Protein AF-A0A536UUT4-F1 (afdb_monomer)

Sequence (85 aa):
MEKLALVAQIQAYTGIGIGLMIGLGALGACIGVGIMCSRFLEGAARQPEMIPALQAKVFLLLGLIDASFIIGLGPEVNGCQTTLR

Foldseek 3Di:
DVVVVVVVVVLVVLVVVLVVVLVVLVVVLVVVLVVLVVVLVVVCVVDVPCNVVSVVVSVVVNVVSVVVSCVSVVVSVVVSPVVVD

Mean predicted aligned error: 9.42 Å

Solvent-accessible surface area (backbone atoms only — not comparable to full-atom values): 4820 Å² total; per-residue (Å²): 114,71,70,58,54,54,52,54,52,52,52,54,56,51,53,52,53,50,51,52,54,49,54,58,52,50,53,54,52,54,51,54,52,52,55,51,50,54,53,48,53,55,46,39,73,75,38,67,88,50,35,70,68,53,50,54,53,50,50,53,53,50,51,51,52,53,52,55,48,48,66,71,42,57,61,63,62,51,60,65,54,67,79,76,112

Nearest PDB structures (foldseek):
  8dbw-assembly1_N  TM=8.160E-01  e=4.743E-04  Escherichia coli
  7njm-assembly1_Q  TM=8.597E-01  e=3.546E-03  Mycolicibacterium smegmatis MC2 155
  7nkk-assembly1_P  TM=8.610E-01  e=3.546E-03  Mycolicibacterium smegmatis MC2 155
  7nkk-assembly1_Q  TM=8.590E-01  e=3.783E-03  Mycolicibacterium smegmatis MC2 155
  6vof-assembly1_S  TM=8.899E-01  e=9.384E-03  Spinacia oleracea

Secondary structure (DSSP, 8-state):
-HHHHHHHHHHHHHHHHHHHHHHHHHHHHHHHHHHHHHHHHHHHHH-GGGHHHHHHHHHHHHHHHHHHHHHHHHHHHHHHHHT--

pLDDT: mean 75.41, std 10.26, range [45.88, 89.44]

Structure (mmCIF, N/CA/C/O backbone):
data_AF-A0A536UUT4-F1
#
_entry.id   AF-A0A536UUT4-F1
#
loop_
_atom_site.group_PDB
_atom_site.id
_atom_site.type_symbol
_atom_site.label_atom_id
_atom_site.label_alt_id
_atom_site.label_comp_id
_atom_site.label_asym_id
_atom_site.label_entity_id
_atom_site.label_seq_id
_atom_site.pdbx_PDB_ins_code
_atom_site.Cartn_x
_atom_site.Cartn_y
_atom_site.Cartn_z
_atom_site.occupancy
_atom_site.B_iso_or_equiv
_atom_site.auth_seq_id
_atom_site.auth_comp_id
_atom_site.auth_asym_id
_atom_site.auth_atom_id
_atom_site.pdbx_PDB_model_num
ATOM 1 N N . MET A 1 1 ? 26.889 4.165 -30.196 1.00 58.59 1 MET A N 1
ATOM 2 C CA . MET A 1 1 ? 25.894 5.229 -29.942 1.00 58.59 1 MET A CA 1
ATOM 3 C C . MET A 1 1 ? 24.463 4.693 -29.989 1.00 58.59 1 MET A C 1
ATOM 5 O O . MET A 1 1 ? 23.738 4.917 -29.036 1.00 58.59 1 MET A O 1
ATOM 9 N N . GLU A 1 2 ? 24.071 3.895 -30.989 1.00 71.81 2 GLU A N 1
ATOM 10 C CA . GLU A 1 2 ? 22.699 3.344 -31.094 1.00 71.81 2 GLU A CA 1
ATOM 11 C C . GLU A 1 2 ? 22.285 2.392 -29.950 1.00 71.81 2 GLU A C 1
ATOM 13 O O . GLU A 1 2 ? 21.173 2.471 -29.434 1.00 71.81 2 GLU A O 1
ATOM 18 N N . LYS A 1 3 ? 23.213 1.557 -29.458 1.00 68.00 3 LYS A N 1
ATOM 19 C CA . LYS A 1 3 ? 22.960 0.655 -28.317 1.00 68.00 3 LYS A CA 1
ATOM 20 C C . LYS A 1 3 ? 22.615 1.390 -27.016 1.00 68.00 3 LYS A C 1
ATOM 22 O O . LYS A 1 3 ? 21.881 0.853 -26.199 1.00 68.00 3 LYS A O 1
ATOM 27 N N . LEU A 1 4 ? 23.124 2.608 -26.830 1.00 74.31 4 LEU A N 1
ATOM 28 C CA . LEU A 1 4 ? 22.892 3.388 -25.614 1.00 74.31 4 LEU A CA 1
ATOM 29 C C . LEU A 1 4 ? 21.474 3.984 -25.600 1.00 74.31 4 LEU A C 1
ATOM 31 O O . LEU A 1 4 ? 20.815 3.988 -24.565 1.00 74.31 4 LEU A O 1
ATOM 35 N N . ALA A 1 5 ? 20.973 4.402 -26.768 1.00 76.88 5 ALA A N 1
ATOM 36 C CA . ALA A 1 5 ? 19.600 4.880 -26.928 1.00 76.88 5 ALA A CA 1
ATOM 37 C C . ALA A 1 5 ? 18.566 3.767 -26.675 1.00 76.88 5 ALA A C 1
ATOM 39 O O . ALA A 1 5 ? 17.547 4.005 -26.032 1.00 76.88 5 ALA A O 1
ATOM 40 N N . LEU A 1 6 ? 18.855 2.538 -27.119 1.00 75.94 6 LEU A N 1
ATOM 41 C CA . LEU A 1 6 ? 18.016 1.362 -26.861 1.00 75.94 6 LEU A CA 1
ATOM 42 C C . LEU A 1 6 ? 17.888 1.041 -25.363 1.00 75.94 6 LEU A C 1
ATOM 44 O O . LEU A 1 6 ? 16.782 0.797 -24.888 1.00 75.94 6 LEU A O 1
ATOM 48 N N . VAL A 1 7 ? 18.988 1.092 -24.604 1.00 77.75 7 VAL A N 1
ATOM 49 C CA . VAL A 1 7 ? 18.964 0.842 -23.149 1.00 77.75 7 VAL A CA 1
ATOM 50 C C . VAL A 1 7 ? 18.175 1.930 -22.410 1.00 77.75 7 VAL A C 1
ATOM 52 O O . VAL A 1 7 ? 17.353 1.609 -21.553 1.00 77.75 7 VAL A O 1
ATOM 55 N N . ALA A 1 8 ? 18.342 3.199 -22.799 1.00 76.88 8 ALA A N 1
ATOM 56 C CA . ALA A 1 8 ? 17.599 4.315 -22.212 1.00 76.88 8 ALA A CA 1
ATOM 57 C C . ALA A 1 8 ? 16.080 4.215 -22.462 1.00 76.88 8 ALA A C 1
ATOM 59 O O . ALA A 1 8 ? 15.282 4.481 -21.563 1.00 76.88 8 ALA A O 1
ATOM 60 N N . GLN A 1 9 ? 15.668 3.791 -23.662 1.00 78.44 9 GLN A N 1
ATOM 61 C CA . GLN A 1 9 ? 14.255 3.551 -23.978 1.00 78.44 9 GLN A CA 1
ATOM 62 C C . GLN A 1 9 ? 13.671 2.423 -23.113 1.00 78.44 9 GLN A C 1
ATOM 64 O O . GLN A 1 9 ? 12.589 2.579 -22.549 1.00 78.44 9 GLN A O 1
ATOM 69 N N . ILE A 1 10 ? 14.396 1.312 -22.946 1.00 81.06 10 ILE A N 1
ATOM 70 C CA . ILE A 1 10 ? 13.951 0.177 -22.122 1.00 81.06 10 ILE A CA 1
ATOM 71 C C . ILE A 1 10 ? 13.783 0.589 -20.650 1.00 81.06 10 ILE A C 1
ATOM 73 O O . ILE A 1 10 ? 12.770 0.233 -20.043 1.00 81.06 10 ILE A O 1
ATOM 77 N N . GLN A 1 11 ? 14.709 1.381 -20.095 1.00 77.31 11 GLN A N 1
ATOM 78 C CA . GLN A 1 11 ? 14.602 1.936 -18.735 1.00 77.31 11 GLN A CA 1
ATOM 79 C C . GLN A 1 11 ? 13.384 2.853 -18.559 1.00 77.31 11 GLN A C 1
ATOM 81 O O . GLN A 1 11 ? 12.703 2.784 -17.537 1.00 77.31 11 GLN A O 1
ATOM 86 N N . ALA A 1 12 ? 13.074 3.688 -19.554 1.00 78.25 12 ALA A N 1
ATOM 87 C CA . ALA A 1 12 ? 11.918 4.580 -19.488 1.00 78.25 12 ALA A CA 1
ATOM 88 C C . ALA A 1 12 ? 10.592 3.799 -19.435 1.00 78.25 12 ALA A C 1
ATOM 90 O O . ALA A 1 12 ? 9.744 4.076 -18.584 1.00 78.25 12 ALA A O 1
ATOM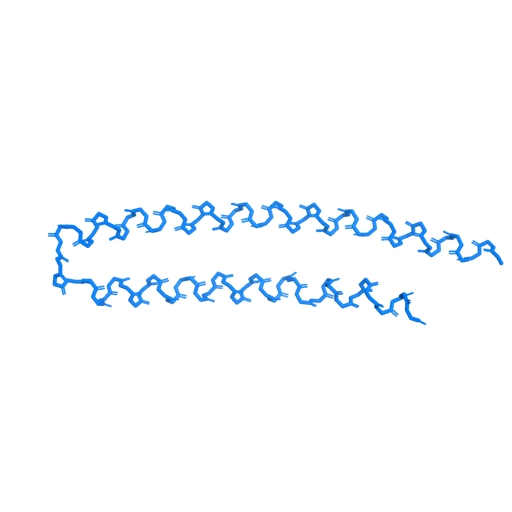 91 N N . TYR A 1 13 ? 10.422 2.785 -20.291 1.00 81.25 13 TYR A N 1
ATOM 92 C CA . TYR A 1 13 ? 9.205 1.963 -20.296 1.00 81.25 13 TYR A CA 1
ATOM 93 C C . TYR A 1 13 ? 9.072 1.090 -19.039 1.00 81.25 13 TYR A C 1
ATOM 95 O O . TYR A 1 13 ? 7.969 0.957 -18.505 1.00 81.25 13 TYR A O 1
ATOM 103 N N . THR A 1 14 ? 10.176 0.537 -18.524 1.00 78.62 14 THR A N 1
ATOM 104 C CA . THR A 1 14 ? 10.155 -0.227 -17.260 1.00 78.62 14 THR A CA 1
ATOM 105 C C . THR A 1 14 ? 9.849 0.661 -16.057 1.00 78.62 14 THR A C 1
ATOM 107 O O . THR A 1 14 ? 9.039 0.267 -15.221 1.00 7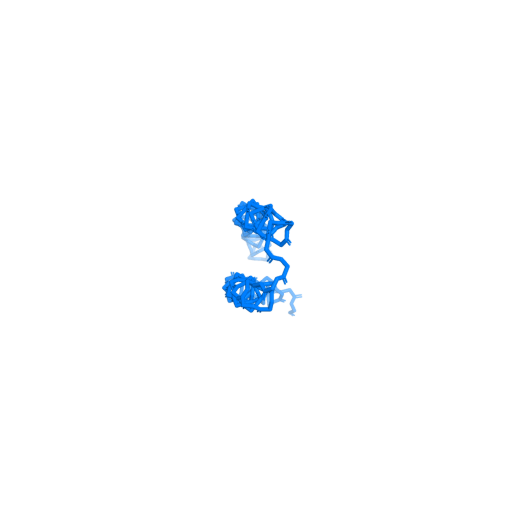8.62 14 THR A O 1
ATOM 110 N N . GLY A 1 15 ? 10.394 1.880 -15.991 1.00 78.62 15 GLY A N 1
ATOM 111 C CA . GLY A 1 15 ? 10.095 2.830 -14.914 1.00 78.62 15 GLY A CA 1
ATOM 112 C C . GLY A 1 15 ? 8.612 3.209 -14.836 1.00 78.62 15 GLY A C 1
ATOM 113 O O . GLY A 1 15 ? 8.033 3.234 -13.750 1.00 78.62 15 GLY A O 1
ATOM 114 N N . ILE A 1 16 ? 7.968 3.434 -15.985 1.00 81.12 16 ILE A N 1
ATOM 115 C CA . ILE A 1 16 ? 6.529 3.736 -16.045 1.00 81.12 16 ILE A CA 1
ATOM 116 C C . ILE A 1 16 ? 5.691 2.511 -15.651 1.00 81.12 16 ILE A C 1
ATOM 118 O O . ILE A 1 16 ? 4.742 2.643 -14.875 1.00 81.12 16 ILE A O 1
ATOM 122 N N . GLY A 1 17 ? 6.046 1.317 -16.141 1.00 81.62 17 GLY A N 1
ATOM 123 C CA . GLY A 1 17 ? 5.338 0.077 -15.806 1.00 81.62 17 GLY A CA 1
ATOM 124 C C . GLY A 1 17 ? 5.380 -0.245 -14.310 1.00 81.62 17 GLY A C 1
ATOM 125 O O . GLY A 1 17 ? 4.349 -0.551 -13.710 1.00 81.62 17 GLY A O 1
ATOM 126 N N . ILE A 1 18 ? 6.555 -0.098 -13.693 1.00 80.00 18 ILE A N 1
ATOM 127 C CA . ILE A 1 18 ? 6.749 -0.290 -12.251 1.00 80.00 18 ILE A CA 1
ATOM 128 C C . ILE A 1 18 ? 5.961 0.765 -11.462 1.00 80.00 18 ILE A C 1
ATOM 130 O O . ILE A 1 18 ? 5.226 0.414 -10.542 1.00 80.00 18 ILE A O 1
ATOM 134 N N . GLY A 1 19 ? 6.031 2.044 -11.849 1.00 79.38 19 GLY A N 1
ATOM 135 C CA . GLY A 1 19 ? 5.290 3.115 -11.174 1.00 79.38 19 GLY A CA 1
ATOM 136 C C . GLY A 1 19 ? 3.774 2.886 -11.147 1.00 79.38 19 GLY A C 1
ATOM 137 O O . GLY A 1 19 ? 3.128 3.129 -10.126 1.00 79.38 19 GLY A O 1
ATOM 138 N N . LEU A 1 20 ? 3.207 2.354 -12.235 1.00 84.19 20 LEU A N 1
ATOM 139 C CA . LEU A 1 20 ? 1.781 2.033 -12.310 1.00 84.19 20 LEU A CA 1
ATOM 140 C C . LEU A 1 20 ? 1.403 0.838 -11.417 1.00 84.19 20 LEU A C 1
ATOM 142 O O . LEU A 1 20 ? 0.394 0.894 -10.713 1.00 84.19 20 LEU A O 1
ATOM 146 N N . MET A 1 21 ? 2.219 -0.222 -11.412 1.00 82.69 21 MET A N 1
ATOM 147 C CA . MET A 1 21 ? 2.004 -1.408 -10.570 1.00 82.69 21 MET A CA 1
ATOM 148 C C . MET A 1 21 ? 2.050 -1.062 -9.079 1.00 82.69 21 MET A C 1
ATOM 150 O O . MET A 1 21 ? 1.172 -1.467 -8.315 1.00 82.69 21 MET A O 1
ATOM 154 N N . ILE A 1 22 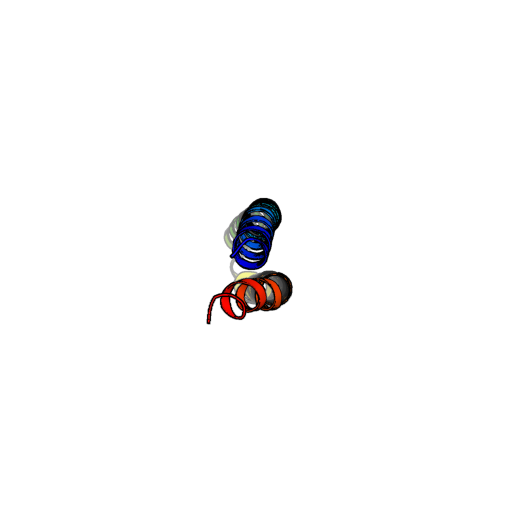? 3.026 -0.246 -8.678 1.00 83.00 22 ILE A N 1
ATOM 155 C CA . ILE A 1 22 ? 3.174 0.217 -7.295 1.00 83.00 22 ILE A CA 1
ATOM 156 C C . ILE A 1 22 ? 2.000 1.114 -6.896 1.00 83.00 22 ILE A C 1
ATOM 158 O O . ILE A 1 22 ? 1.421 0.925 -5.827 1.00 83.00 22 ILE A O 1
ATOM 162 N N . GLY A 1 23 ? 1.620 2.069 -7.751 1.00 81.50 23 GLY A N 1
ATOM 163 C CA . GLY A 1 23 ? 0.524 2.996 -7.468 1.00 81.50 23 GLY A CA 1
ATOM 164 C C . GLY A 1 23 ? -0.814 2.285 -7.250 1.00 81.50 23 GLY A C 1
ATOM 165 O O . GLY A 1 23 ? -1.533 2.594 -6.300 1.00 81.50 23 GLY A O 1
ATOM 166 N N . LEU A 1 24 ? -1.126 1.286 -8.080 1.00 84.25 24 LEU A N 1
ATOM 167 C CA . LEU A 1 24 ? -2.343 0.481 -7.938 1.00 84.25 24 LEU A CA 1
ATOM 168 C C . LEU A 1 24 ? -2.305 -0.416 -6.688 1.00 84.25 24 LEU A C 1
ATOM 170 O O . LEU A 1 24 ? -3.315 -0.534 -5.992 1.00 84.25 24 LEU A O 1
ATOM 174 N N . GLY A 1 25 ? -1.147 -0.999 -6.360 1.00 82.75 25 GLY A N 1
ATOM 175 C CA . GLY A 1 25 ? -0.963 -1.795 -5.142 1.00 82.75 25 GLY A CA 1
ATOM 176 C C . GLY A 1 25 ? -1.087 -0.969 -3.855 1.00 82.75 25 GLY A C 1
ATOM 177 O O . GLY A 1 25 ? -1.753 -1.389 -2.906 1.00 82.75 25 GLY A O 1
ATOM 178 N N . ALA A 1 26 ? -0.517 0.240 -3.840 1.00 82.69 26 ALA A N 1
ATOM 179 C CA . ALA A 1 26 ? -0.583 1.161 -2.705 1.00 82.69 26 ALA A CA 1
ATOM 180 C C . ALA A 1 26 ? -2.025 1.589 -2.391 1.00 82.69 26 ALA A C 1
ATOM 182 O O . ALA A 1 26 ? -2.429 1.617 -1.229 1.00 82.69 26 ALA A O 1
ATOM 183 N N . LEU A 1 27 ? -2.830 1.859 -3.425 1.00 86.31 27 LEU A N 1
ATOM 184 C CA . LEU A 1 27 ? -4.244 2.209 -3.259 1.00 86.31 27 LEU A CA 1
ATOM 185 C C . LEU A 1 27 ? -5.036 1.087 -2.569 1.00 86.31 27 LEU A C 1
ATOM 187 O O . LEU A 1 27 ? -5.835 1.364 -1.673 1.00 86.31 27 LEU A O 1
ATOM 191 N N . GLY A 1 28 ? -4.782 -0.175 -2.928 1.00 83.81 28 GLY A N 1
ATOM 192 C CA . GLY A 1 28 ? -5.403 -1.330 -2.274 1.00 83.81 28 GLY A CA 1
ATOM 193 C C . GLY A 1 28 ? -5.039 -1.444 -0.789 1.00 83.81 28 GLY A C 1
ATOM 194 O O . GLY A 1 28 ? -5.919 -1.669 0.047 1.00 83.81 28 GLY A O 1
ATOM 195 N N . ALA A 1 29 ? -3.767 -1.217 -0.447 1.00 83.94 29 ALA A N 1
ATOM 196 C CA . ALA A 1 29 ? -3.295 -1.233 0.938 1.00 83.94 29 ALA A CA 1
ATOM 197 C C . ALA A 1 29 ? -3.933 -0.112 1.779 1.00 83.94 29 ALA A C 1
ATOM 199 O O . ALA A 1 29 ? -4.440 -0.375 2.873 1.00 83.94 29 ALA A O 1
ATOM 200 N N . CYS A 1 30 ? -3.993 1.119 1.257 1.00 83.75 30 CYS A N 1
ATOM 201 C CA . CYS A 1 30 ? -4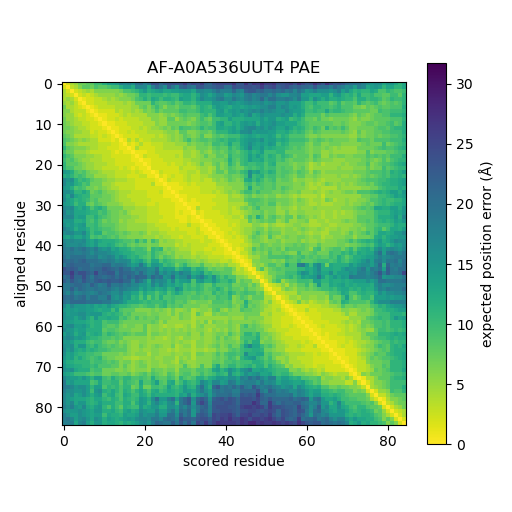.602 2.254 1.958 1.00 83.75 30 CYS A CA 1
ATOM 202 C C . CYS A 1 30 ? -6.095 2.036 2.247 1.00 83.75 30 CYS A C 1
ATOM 204 O O . CYS A 1 30 ? -6.563 2.341 3.347 1.00 83.75 30 CYS A O 1
ATOM 206 N N . ILE A 1 31 ? -6.842 1.475 1.291 1.00 89.44 31 ILE A N 1
ATOM 207 C CA . ILE A 1 31 ? -8.266 1.162 1.479 1.00 89.44 31 ILE A CA 1
ATOM 208 C C . ILE A 1 31 ? -8.439 0.071 2.546 1.00 89.44 31 ILE A C 1
ATOM 210 O O . ILE A 1 31 ? -9.275 0.210 3.442 1.00 89.44 31 ILE A O 1
ATOM 214 N N . GLY A 1 32 ? -7.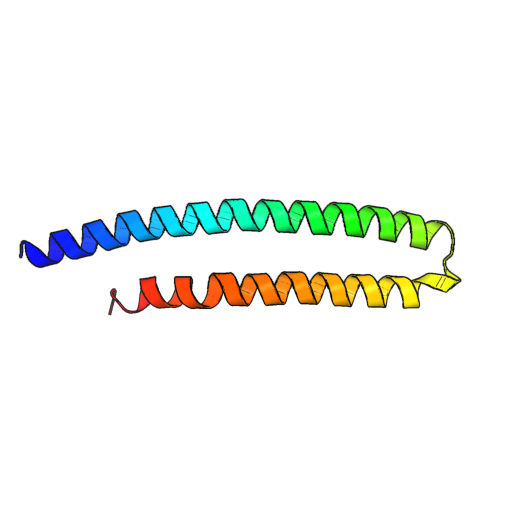624 -0.988 2.494 1.00 84.88 32 GLY A N 1
ATOM 215 C CA . GLY A 1 32 ? -7.664 -2.084 3.464 1.00 84.88 32 GLY A CA 1
ATOM 216 C C . GLY A 1 32 ? -7.403 -1.621 4.900 1.00 84.88 32 GLY A C 1
ATOM 217 O O . GLY A 1 32 ? -8.193 -1.926 5.798 1.00 84.88 32 GLY A O 1
ATOM 218 N N . VAL A 1 33 ? -6.348 -0.827 5.113 1.00 85.50 33 VAL A N 1
ATOM 219 C CA . VAL A 1 33 ? -6.005 -0.270 6.435 1.00 85.50 33 VAL A CA 1
ATOM 220 C C . VAL A 1 33 ? -7.087 0.696 6.931 1.00 85.50 33 VAL A C 1
ATOM 222 O O . VAL A 1 33 ? -7.461 0.642 8.104 1.00 85.50 33 VAL A O 1
ATOM 225 N N . GLY A 1 34 ? -7.649 1.535 6.054 1.00 85.75 34 GLY A N 1
ATOM 226 C CA . GLY A 1 34 ? -8.704 2.489 6.415 1.00 85.75 34 GLY A CA 1
ATOM 227 C C . GLY A 1 34 ? -9.979 1.821 6.946 1.00 85.75 34 GLY A C 1
ATOM 228 O O . GLY A 1 34 ? -10.529 2.236 7.973 1.00 85.75 34 GLY A O 1
ATOM 229 N N . ILE A 1 35 ? -10.426 0.738 6.302 1.00 87.69 35 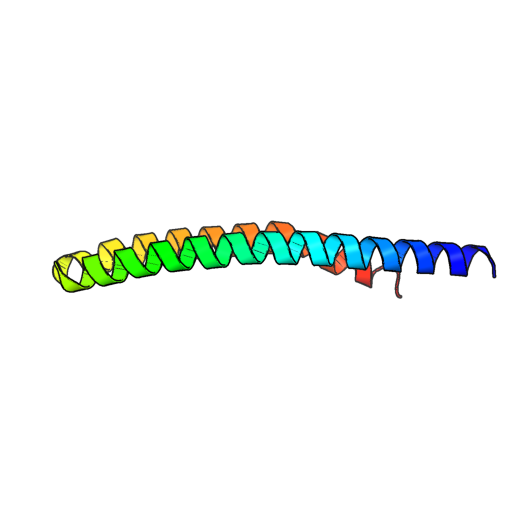ILE A N 1
ATOM 230 C CA . ILE A 1 35 ? -11.600 -0.032 6.751 1.00 87.69 35 ILE A CA 1
ATOM 231 C C . ILE A 1 35 ? -11.314 -0.724 8.093 1.00 87.69 35 ILE A C 1
ATOM 233 O O . ILE A 1 35 ? -12.159 -0.709 8.993 1.00 87.69 35 ILE A O 1
ATOM 237 N N . MET A 1 36 ? -10.109 -1.278 8.252 1.00 84.06 36 MET A N 1
ATOM 238 C CA . MET A 1 36 ? -9.653 -1.904 9.498 1.00 84.06 36 MET A CA 1
ATOM 239 C C . MET A 1 36 ? -9.645 -0.910 10.671 1.00 84.06 36 MET A C 1
ATOM 241 O O . MET A 1 36 ? -10.223 -1.193 11.723 1.00 84.06 36 MET A O 1
ATOM 245 N N . CYS A 1 37 ? -9.078 0.284 10.473 1.00 81.88 37 CYS A N 1
ATOM 246 C CA . CYS A 1 37 ? -9.043 1.352 11.478 1.00 81.88 37 CYS A CA 1
ATOM 247 C C . CYS A 1 37 ? -10.444 1.830 11.881 1.00 81.88 37 CYS A C 1
ATOM 249 O O . CYS A 1 37 ? -10.700 2.067 13.059 1.00 81.88 37 CYS A O 1
ATOM 251 N N . SER A 1 38 ? -11.371 1.920 10.924 1.00 82.94 38 SER A N 1
ATOM 252 C CA . SER A 1 38 ? -12.753 2.351 11.186 1.00 82.94 38 SER A CA 1
ATOM 253 C C . SER A 1 38 ? -13.477 1.398 12.148 1.00 82.94 38 SER A C 1
ATOM 255 O O . SER A 1 38 ? -14.131 1.831 13.097 1.00 82.94 38 SER A O 1
ATOM 257 N N . ARG A 1 39 ? -13.308 0.084 11.950 1.00 78.62 39 ARG A N 1
ATOM 258 C CA . ARG A 1 39 ? -13.878 -0.953 12.829 1.00 78.62 39 ARG A CA 1
ATOM 259 C C . ARG A 1 39 ? -13.163 -1.036 14.179 1.00 78.62 39 ARG A C 1
ATOM 261 O O . ARG A 1 39 ? -13.810 -1.300 15.190 1.00 78.62 39 ARG A O 1
ATOM 268 N N . PHE A 1 40 ? -11.854 -0.778 14.212 1.00 76.06 40 PHE A N 1
ATOM 269 C CA . PHE A 1 40 ? -11.106 -0.654 15.465 1.00 76.06 40 PHE A CA 1
ATOM 270 C C . PHE A 1 40 ? -11.621 0.516 16.314 1.00 76.06 40 PHE A C 1
ATOM 272 O O . PHE A 1 40 ? -11.830 0.342 17.512 1.00 76.06 40 PHE A O 1
ATOM 279 N N . LEU A 1 41 ? -11.899 1.670 15.697 1.00 77.19 41 LEU A N 1
ATOM 280 C CA . LEU A 1 41 ? -12.411 2.854 16.392 1.00 77.19 41 LEU A CA 1
ATOM 281 C C . LEU A 1 41 ? -13.800 2.609 17.012 1.00 77.19 41 LEU A C 1
ATOM 283 O O . LEU A 1 41 ? -14.037 2.964 18.164 1.00 77.19 41 LEU A O 1
ATOM 287 N N . GLU A 1 42 ? -14.701 1.939 16.286 1.00 81.44 42 GLU A N 1
ATOM 288 C CA . GLU A 1 42 ? -16.017 1.531 16.807 1.00 81.44 42 GLU A CA 1
ATOM 289 C C . GLU A 1 42 ? -15.913 0.493 17.939 1.00 81.44 42 GLU A C 1
ATOM 291 O O . GLU A 1 42 ? -16.672 0.553 18.911 1.00 81.44 42 GLU A O 1
ATOM 296 N N . GLY A 1 43 ? -14.970 -0.450 17.835 1.00 72.69 43 GLY A N 1
ATOM 297 C CA . GLY A 1 43 ? -14.698 -1.447 18.875 1.00 72.69 43 GLY A CA 1
ATOM 298 C C . GLY A 1 43 ? -14.132 -0.824 20.152 1.00 72.69 43 GLY A C 1
ATOM 299 O O . GLY A 1 43 ? -14.594 -1.144 21.249 1.00 72.69 43 GLY A O 1
ATOM 300 N N . ALA A 1 44 ? -13.202 0.122 20.006 1.00 69.81 44 ALA A N 1
ATOM 301 C CA . ALA A 1 44 ? -12.636 0.891 21.111 1.00 69.81 44 ALA A CA 1
ATOM 302 C C . ALA A 1 44 ? -13.690 1.772 21.805 1.00 69.81 44 ALA A C 1
ATOM 304 O O . ALA A 1 44 ? -13.664 1.906 23.026 1.00 69.81 44 ALA A O 1
ATOM 305 N N . ALA A 1 45 ? -14.648 2.320 21.048 1.00 71.81 45 ALA A N 1
ATOM 306 C CA . ALA A 1 45 ? -15.733 3.133 21.595 1.00 71.81 45 ALA A CA 1
ATOM 307 C C . ALA A 1 45 ? -16.776 2.317 22.386 1.00 71.81 45 ALA A C 1
ATOM 309 O O . ALA A 1 45 ? -17.345 2.829 23.347 1.00 71.81 45 ALA A O 1
ATOM 310 N N . ARG A 1 46 ? -17.045 1.057 22.002 1.00 81.44 46 ARG A N 1
ATOM 311 C CA . ARG A 1 46 ? -18.040 0.201 22.686 1.00 81.44 46 ARG A CA 1
ATOM 312 C C . ARG A 1 46 ? -17.481 -0.561 23.881 1.00 81.44 46 ARG A C 1
ATOM 314 O O . ARG A 1 46 ? -18.240 -0.834 24.807 1.00 81.44 46 ARG A O 1
ATOM 321 N N . GLN A 1 47 ? -16.211 -0.956 23.851 1.00 64.69 47 GLN A N 1
ATOM 322 C CA . GLN A 1 47 ? -15.592 -1.746 24.918 1.00 64.69 47 GLN A CA 1
ATOM 323 C C . GLN A 1 47 ? -14.139 -1.306 25.136 1.00 64.69 47 GLN A C 1
ATOM 325 O O . GLN A 1 47 ? -13.223 -1.888 24.545 1.00 64.69 47 GLN A O 1
ATOM 330 N N . PRO A 1 48 ? -13.904 -0.307 26.010 1.00 61.62 48 PRO A N 1
ATOM 331 C CA . PRO A 1 48 ? -12.560 0.202 26.265 1.00 61.62 48 PRO A CA 1
ATOM 332 C C . PRO A 1 48 ? -11.636 -0.842 26.916 1.00 61.62 48 PRO A C 1
ATOM 334 O O . PRO A 1 48 ? -10.418 -0.771 26.784 1.00 61.62 48 PRO A O 1
ATOM 337 N N . GLU A 1 49 ? -12.202 -1.864 27.557 1.00 64.56 49 GLU A N 1
ATOM 338 C CA . GLU A 1 49 ? -11.456 -2.938 28.225 1.00 64.56 49 GLU A CA 1
ATOM 339 C C . GLU A 1 49 ? -10.771 -3.907 27.242 1.00 64.56 49 GLU A C 1
ATOM 341 O O . GLU A 1 49 ? -9.768 -4.531 27.584 1.00 64.56 49 GLU A O 1
ATOM 346 N N . MET A 1 50 ? -11.253 -4.007 25.996 1.00 63.12 50 MET A N 1
ATOM 347 C CA . MET A 1 50 ? -10.658 -4.868 24.961 1.00 63.12 50 MET A CA 1
ATOM 348 C C . MET A 1 50 ? -9.685 -4.138 24.021 1.00 63.12 50 MET A C 1
ATOM 350 O O . MET A 1 50 ? -9.100 -4.775 23.140 1.00 63.12 50 MET A O 1
ATOM 354 N N . ILE A 1 51 ? -9.461 -2.833 24.215 1.00 66.12 51 ILE A N 1
ATOM 355 C CA . ILE A 1 51 ? -8.519 -2.026 23.420 1.00 66.12 51 ILE A CA 1
ATOM 356 C C . ILE A 1 51 ? -7.131 -2.679 23.287 1.00 66.12 51 ILE A C 1
ATOM 358 O O . ILE A 1 51 ? -6.670 -2.785 22.151 1.00 66.12 51 ILE A O 1
ATOM 362 N N . PRO A 1 52 ? -6.463 -3.175 24.351 1.00 67.69 52 PRO A N 1
ATOM 363 C CA . PRO A 1 52 ? -5.119 -3.742 24.201 1.00 67.69 52 PRO A CA 1
ATOM 364 C C . PRO A 1 52 ? -5.093 -5.007 23.327 1.00 67.69 52 PRO A C 1
ATOM 366 O O . PRO A 1 52 ? -4.165 -5.199 22.540 1.00 67.69 52 PRO A O 1
ATOM 369 N N . ALA A 1 53 ? -6.135 -5.842 23.388 1.00 70.62 53 ALA A N 1
ATOM 370 C CA . ALA A 1 53 ? -6.253 -7.028 22.539 1.00 70.62 53 ALA A CA 1
ATOM 371 C C . ALA A 1 53 ? -6.566 -6.667 21.076 1.00 70.62 53 ALA A C 1
ATOM 373 O O . ALA A 1 53 ? -6.076 -7.320 20.151 1.00 70.62 53 ALA A O 1
ATOM 374 N N . LEU A 1 54 ? -7.368 -5.622 20.851 1.00 65.56 54 LEU A N 1
ATOM 375 C CA . LEU A 1 54 ? -7.710 -5.133 19.515 1.00 65.56 54 LEU A CA 1
ATOM 376 C C . LEU A 1 54 ? -6.527 -4.387 18.868 1.00 65.56 54 LEU A C 1
ATOM 378 O O . LEU A 1 54 ? -6.269 -4.562 17.679 1.00 65.56 54 LEU A O 1
ATOM 382 N N . GLN A 1 55 ? -5.753 -3.633 19.654 1.00 74.00 55 GLN A N 1
ATOM 383 C CA . GLN A 1 55 ? -4.583 -2.879 19.196 1.00 74.00 55 GLN A CA 1
ATOM 384 C C . GLN A 1 55 ? -3.441 -3.813 18.782 1.00 74.00 55 GLN A C 1
ATOM 386 O O . GLN A 1 55 ? -2.805 -3.577 17.757 1.00 74.00 55 GLN A O 1
ATOM 391 N N . ALA A 1 56 ? -3.227 -4.913 19.512 1.00 77.06 56 ALA A N 1
ATOM 392 C CA . ALA A 1 56 ? -2.252 -5.935 19.131 1.00 77.06 56 ALA A CA 1
ATOM 393 C C . ALA A 1 56 ? -2.581 -6.575 17.767 1.00 77.06 56 ALA A C 1
ATOM 395 O O . ALA A 1 56 ? -1.687 -6.793 16.950 1.00 77.06 56 ALA A O 1
ATOM 396 N N . LYS A 1 57 ? -3.869 -6.828 17.487 1.00 73.81 57 LYS A N 1
ATOM 397 C CA . LYS A 1 57 ? -4.320 -7.378 16.196 1.00 73.81 57 LYS A CA 1
ATOM 398 C C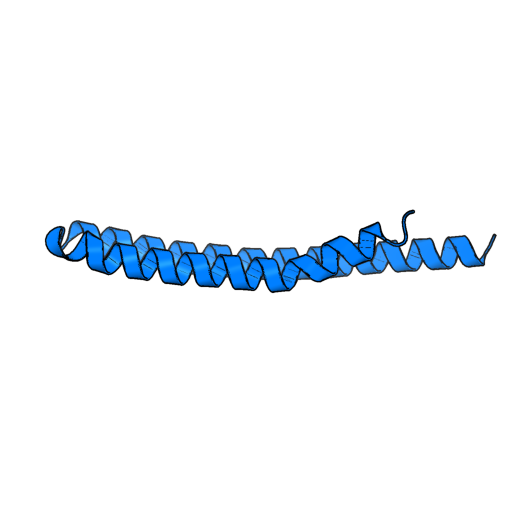 . LYS A 1 57 ? -4.153 -6.380 15.051 1.00 73.81 57 LYS A C 1
ATOM 400 O O . LYS A 1 57 ? -3.719 -6.776 13.973 1.00 73.81 57 LYS A O 1
ATOM 405 N N . VAL A 1 58 ? -4.452 -5.102 15.289 1.00 80.62 58 VAL A N 1
ATOM 406 C CA . VAL A 1 58 ? -4.243 -4.036 14.296 1.00 80.62 58 VAL A CA 1
ATOM 407 C C . VAL A 1 58 ? -2.756 -3.835 14.011 1.00 80.62 58 VAL A C 1
ATOM 409 O O . VAL A 1 58 ? -2.387 -3.761 12.847 1.00 80.62 58 VAL A O 1
ATOM 412 N N . PHE A 1 59 ? -1.890 -3.822 15.027 1.00 81.19 59 PHE A N 1
ATOM 413 C CA . PHE A 1 59 ? -0.443 -3.681 14.833 1.00 81.19 59 PHE A CA 1
ATOM 414 C C . PHE A 1 59 ? 0.166 -4.865 14.069 1.00 81.19 59 PHE A C 1
ATOM 416 O O . PHE A 1 59 ? 0.981 -4.660 13.175 1.00 81.19 59 PHE A O 1
ATOM 423 N N . LEU A 1 60 ? -0.268 -6.097 14.361 1.00 86.12 60 LEU A N 1
ATOM 424 C CA . LEU A 1 60 ? 0.165 -7.285 13.620 1.00 86.12 60 LEU A CA 1
ATOM 425 C C . LEU A 1 60 ? -0.256 -7.221 12.144 1.00 86.12 60 LEU A C 1
ATOM 427 O O . LEU A 1 60 ? 0.548 -7.511 11.262 1.00 86.12 60 LEU A O 1
ATOM 431 N N . LEU A 1 61 ? -1.507 -6.837 11.872 1.00 84.69 61 LEU A N 1
ATOM 432 C CA . LEU A 1 61 ? -2.020 -6.720 10.505 1.00 84.69 61 LEU A CA 1
ATOM 433 C C . LEU A 1 61 ? -1.368 -5.565 9.745 1.00 84.69 61 LEU A C 1
ATOM 435 O O . LEU A 1 61 ? -1.017 -5.737 8.582 1.00 84.69 61 LEU A O 1
ATOM 439 N N . LEU A 1 62 ? -1.152 -4.424 10.400 1.00 86.31 62 LEU A N 1
ATOM 440 C CA . LEU A 1 62 ? -0.455 -3.283 9.814 1.00 86.31 62 LEU A CA 1
ATOM 441 C C . LEU A 1 62 ? 1.006 -3.634 9.500 1.00 86.31 62 LEU A C 1
ATOM 443 O O . LEU A 1 62 ? 1.458 -3.410 8.383 1.00 86.31 62 LEU A O 1
ATOM 447 N N . GLY A 1 63 ? 1.706 -4.291 10.430 1.00 86.25 63 GLY A N 1
ATOM 448 C CA . GLY A 1 63 ? 3.071 -4.770 10.211 1.00 86.25 63 GLY A CA 1
ATOM 449 C C . GLY A 1 63 ? 3.177 -5.817 9.097 1.00 86.25 63 GLY A C 1
ATOM 450 O O . GLY A 1 63 ? 4.146 -5.812 8.343 1.00 86.25 63 GLY A O 1
ATOM 451 N N . LEU A 1 64 ? 2.173 -6.689 8.941 1.00 85.69 64 LEU A N 1
ATOM 452 C CA . LEU A 1 64 ? 2.113 -7.646 7.831 1.00 85.69 64 LEU A CA 1
ATOM 453 C C . LEU A 1 64 ? 1.916 -6.945 6.475 1.00 85.69 64 LEU A C 1
ATOM 455 O O . LEU A 1 64 ? 2.533 -7.345 5.484 1.00 85.69 64 LEU A O 1
ATOM 459 N N . ILE A 1 65 ? 1.084 -5.900 6.429 1.00 86.06 65 ILE A N 1
ATOM 460 C CA . ILE A 1 65 ? 0.864 -5.077 5.229 1.00 86.06 65 ILE A CA 1
ATOM 461 C C . ILE A 1 65 ? 2.153 -4.337 4.850 1.00 86.06 65 ILE A C 1
ATOM 463 O O . ILE A 1 65 ? 2.581 -4.426 3.702 1.00 86.06 65 ILE A O 1
ATOM 467 N N . ASP A 1 66 ? 2.827 -3.695 5.807 1.00 83.00 66 ASP A N 1
ATOM 468 C CA . ASP A 1 66 ? 4.084 -2.981 5.544 1.00 83.00 66 ASP A CA 1
ATOM 469 C C . ASP A 1 66 ? 5.217 -3.931 5.121 1.00 83.00 66 ASP A C 1
ATOM 471 O O . ASP A 1 66 ? 5.963 -3.637 4.185 1.00 83.00 66 ASP A O 1
ATOM 475 N N . ALA A 1 67 ? 5.331 -5.106 5.749 1.00 84.00 67 ALA A N 1
ATOM 476 C CA . ALA A 1 67 ? 6.350 -6.096 5.395 1.00 84.00 67 ALA A CA 1
ATOM 477 C C . ALA A 1 67 ? 6.155 -6.650 3.975 1.00 84.00 67 ALA A C 1
ATOM 479 O O . ALA A 1 67 ? 7.116 -6.751 3.210 1.00 84.00 67 ALA A O 1
ATOM 480 N N . SER A 1 68 ? 4.917 -6.984 3.602 1.00 80.00 68 SER A N 1
ATOM 481 C CA . SER A 1 68 ? 4.604 -7.460 2.248 1.00 80.00 68 SER A CA 1
ATOM 482 C C . SER A 1 68 ? 4.801 -6.367 1.191 1.00 80.00 68 SER A C 1
ATOM 484 O O . SER A 1 68 ? 5.299 -6.661 0.103 1.00 80.00 68 SER A O 1
ATOM 486 N N . PHE A 1 69 ? 4.521 -5.105 1.529 1.00 80.50 69 PHE A N 1
ATOM 487 C CA . PHE A 1 69 ? 4.800 -3.960 0.663 1.00 80.50 69 PHE A CA 1
ATOM 488 C C . PHE A 1 69 ? 6.309 -3.754 0.452 1.00 80.50 69 PHE A C 1
ATOM 490 O O . PHE A 1 69 ? 6.761 -3.640 -0.683 1.00 80.50 69 PHE A O 1
ATOM 497 N N . ILE A 1 70 ? 7.125 -3.805 1.510 1.00 80.88 70 ILE A N 1
ATOM 498 C CA . ILE A 1 70 ? 8.590 -3.682 1.398 1.00 80.88 70 ILE A CA 1
ATOM 499 C C . ILE A 1 70 ? 9.199 -4.813 0.559 1.00 80.88 70 ILE A C 1
ATOM 501 O O . ILE A 1 70 ? 10.099 -4.555 -0.240 1.00 80.88 70 ILE A O 1
ATOM 505 N N . ILE A 1 71 ? 8.712 -6.050 0.692 1.00 83.50 71 ILE A N 1
ATOM 506 C CA . ILE A 1 71 ? 9.198 -7.184 -0.114 1.00 83.50 71 ILE A CA 1
ATOM 507 C C . ILE A 1 71 ? 8.840 -7.007 -1.596 1.00 83.50 71 ILE A C 1
ATOM 509 O O . ILE A 1 71 ? 9.657 -7.335 -2.452 1.00 83.50 71 ILE A O 1
ATOM 513 N N . GLY A 1 72 ? 7.652 -6.475 -1.899 1.00 75.56 72 GLY A N 1
ATOM 514 C CA . GLY A 1 72 ? 7.209 -6.221 -3.274 1.00 75.56 72 GLY A CA 1
ATOM 515 C C . GLY A 1 72 ? 7.824 -4.980 -3.931 1.00 75.56 72 GLY A C 1
ATOM 516 O O . GLY A 1 72 ? 7.789 -4.873 -5.148 1.00 75.56 72 GLY A O 1
ATOM 517 N N . LEU A 1 73 ? 8.369 -4.038 -3.152 1.00 71.31 73 LEU A N 1
ATOM 518 C CA . LEU A 1 73 ? 9.015 -2.824 -3.672 1.00 71.31 73 LEU A CA 1
ATOM 519 C C . LEU A 1 73 ? 10.546 -2.879 -3.660 1.00 71.31 73 LEU A C 1
ATOM 521 O O . LEU A 1 73 ? 11.200 -2.256 -4.495 1.00 71.31 73 LEU A O 1
ATOM 525 N N . GLY A 1 74 ? 11.137 -3.575 -2.691 1.00 70.19 74 GLY A N 1
ATOM 526 C CA . GLY A 1 74 ? 12.586 -3.624 -2.485 1.00 70.19 74 GLY A CA 1
ATOM 527 C C . GLY A 1 74 ? 13.415 -4.054 -3.710 1.00 70.19 74 GLY A C 1
ATOM 528 O O . GLY A 1 74 ? 14.454 -3.429 -3.964 1.00 70.19 74 GLY A O 1
ATOM 529 N N . PRO A 1 75 ? 12.998 -5.075 -4.486 1.00 65.81 75 PRO A N 1
ATOM 530 C CA . PRO A 1 75 ? 13.719 -5.503 -5.684 1.00 65.81 75 PRO A CA 1
ATOM 531 C C . PRO A 1 75 ? 13.647 -4.463 -6.813 1.00 65.81 75 PRO A C 1
ATOM 533 O O . PRO A 1 75 ? 14.669 -4.121 -7.417 1.00 65.81 75 PRO A O 1
ATOM 536 N N . GLU A 1 76 ? 12.461 -3.915 -7.069 1.00 65.12 76 GLU A N 1
ATOM 537 C CA . GLU A 1 76 ? 12.176 -2.996 -8.171 1.00 65.12 76 GLU A CA 1
ATOM 538 C C . GLU A 1 76 ? 12.933 -1.661 -8.054 1.00 65.12 76 GLU A C 1
ATOM 540 O O . GLU A 1 76 ? 13.401 -1.127 -9.066 1.00 65.12 76 GLU A O 1
ATOM 545 N N . VAL A 1 77 ? 13.122 -1.133 -6.837 1.00 59.59 77 VAL A N 1
ATOM 546 C CA . VAL A 1 77 ? 13.850 0.137 -6.630 1.00 59.59 77 VAL A CA 1
ATOM 547 C C . VAL A 1 77 ? 15.360 -0.014 -6.897 1.00 59.59 77 VAL A C 1
ATOM 549 O O . VAL A 1 77 ? 15.995 0.916 -7.397 1.00 59.59 77 VAL A O 1
ATOM 552 N N . ASN A 1 78 ? 15.943 -1.194 -6.653 1.00 57.28 78 ASN A N 1
ATOM 553 C CA . ASN A 1 78 ? 17.373 -1.452 -6.891 1.00 57.28 78 ASN A CA 1
ATOM 554 C C . ASN A 1 78 ? 17.707 -1.719 -8.369 1.00 57.28 78 ASN A C 1
ATOM 556 O O . ASN A 1 78 ? 18.793 -1.358 -8.842 1.00 57.28 78 ASN A O 1
ATOM 560 N N . GLY A 1 79 ? 16.779 -2.323 -9.118 1.00 55.06 79 GLY A N 1
ATOM 561 C CA . GLY A 1 79 ? 16.972 -2.628 -10.539 1.00 55.06 79 GLY A CA 1
ATOM 562 C C . GLY A 1 79 ? 17.076 -1.376 -11.416 1.00 55.06 79 GLY A C 1
ATOM 563 O O . GLY A 1 79 ? 17.905 -1.323 -12.321 1.00 55.06 79 GLY A O 1
ATOM 564 N N . CYS A 1 80 ? 16.304 -0.329 -11.106 1.00 52.62 80 CYS A N 1
ATOM 565 C CA . CYS A 1 80 ? 16.353 0.933 -11.851 1.00 52.62 80 CYS A CA 1
ATOM 566 C C . CYS A 1 80 ? 17.653 1.728 -11.592 1.00 52.62 80 CYS A 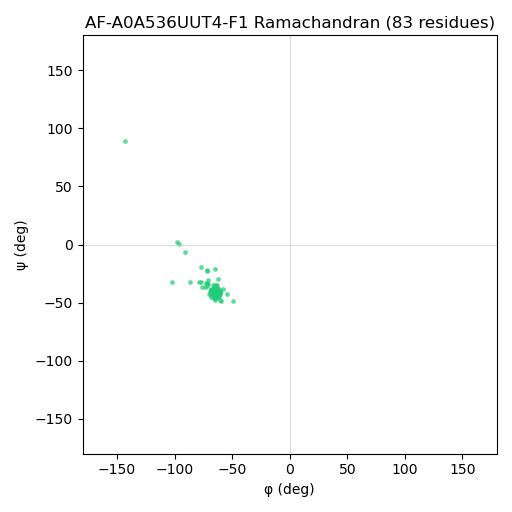C 1
ATOM 568 O O . CYS A 1 80 ? 18.191 2.352 -12.508 1.00 52.62 80 CYS A O 1
ATOM 570 N N . GLN A 1 81 ? 18.204 1.663 -10.371 1.00 51.50 81 GLN A N 1
ATOM 571 C CA . GLN A 1 81 ? 19.427 2.389 -9.998 1.00 51.50 81 GLN A CA 1
ATOM 572 C C . GLN A 1 81 ? 20.722 1.752 -10.524 1.00 51.50 81 GLN A C 1
ATOM 574 O O . GLN A 1 81 ? 21.669 2.474 -10.832 1.00 51.50 81 GLN A O 1
ATOM 579 N N . THR A 1 82 ? 20.780 0.422 -10.643 1.00 52.81 82 THR A N 1
ATOM 580 C CA . THR A 1 82 ? 22.028 -0.292 -10.984 1.00 52.81 82 THR A CA 1
ATOM 581 C C . THR A 1 82 ? 22.456 -0.096 -12.445 1.00 52.81 82 THR 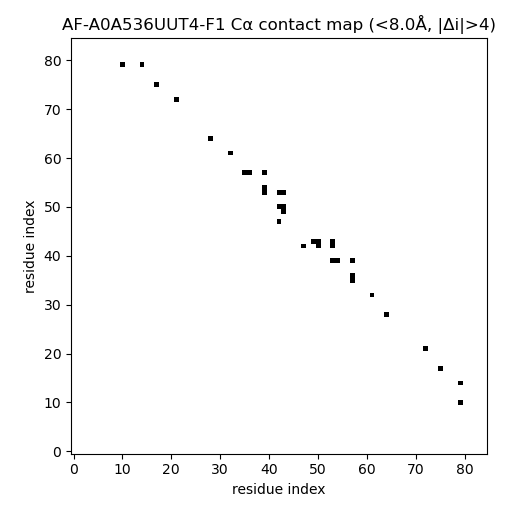A C 1
ATOM 583 O O . THR A 1 82 ? 23.632 -0.215 -12.757 1.00 52.81 82 THR A O 1
ATOM 586 N N . THR A 1 83 ? 21.537 0.257 -13.348 1.00 52.81 83 THR A N 1
ATOM 587 C CA . THR A 1 83 ? 21.844 0.525 -14.771 1.00 52.81 83 THR A CA 1
ATOM 588 C C . THR A 1 83 ? 22.180 2.001 -15.054 1.00 52.81 83 THR A C 1
ATOM 590 O O . THR A 1 83 ? 22.572 2.340 -16.166 1.00 52.81 83 THR A O 1
ATOM 593 N N . LEU A 1 84 ? 22.034 2.892 -14.063 1.00 50.69 84 LEU A N 1
ATOM 594 C CA . LEU A 1 84 ? 22.340 4.332 -14.160 1.00 50.69 84 LEU A CA 1
ATOM 595 C C . LEU A 1 84 ? 23.729 4.715 -13.599 1.00 50.69 84 LEU A C 1
ATOM 597 O O . LEU A 1 84 ? 24.075 5.898 -13.602 1.00 50.69 84 LEU A O 1
ATOM 601 N N . ARG A 1 85 ? 24.515 3.737 -13.131 1.00 45.88 85 ARG A N 1
ATOM 602 C CA . ARG A 1 85 ? 25.946 3.860 -12.804 1.00 45.88 85 ARG A CA 1
ATOM 603 C C . ARG A 1 85 ? 26.785 3.102 -13.822 1.00 45.88 85 ARG A C 1
ATOM 605 O O . ARG A 1 85 ? 27.893 3.600 -14.113 1.00 45.88 85 ARG A O 1
#

Radius of gyration: 20.01 Å; Cα contacts (8 Å, |Δi|>4): 17; chains: 1; bounding box: 44×13×59 Å